Protein AF-A0A6M2A1S7-F1 (afdb_monomer_lite)

Foldseek 3Di:
DDDDDDDVVNVVVLPPPQQDPVLLVVLLLVQLADPQHALVSLQVSLCVSCVSPPDPDPLVSLVSSLVSLVVSLVVLVVDDCVPRHPDPVSSVSSNVRSVVNNVVSVVVNVVSVVVVVVVVVVVVVVVVVVVPPPPDPDD

Sequence (139 aa):
MARKKVSFAEMKRSFPQDITFEVLAKQFLQFSRDRYPSAEKALQNTNTILSHVNIQDPIKLVHAKIIILNVMRDAVRQVNPDYVYNSPQHRDEVFAAIIEALEGLEEELEELEEEAFFEEEEEEEEEIDLGDFSLDLDL

Secondary structure (DSSP, 8-state):
-------HHHHHHHS-TT--HHHHHHHHHHHHT-SS--HHHHHHHHHHHHTTS----HHHHHHHHHHHHHHHHHHHHHS-HHHH-SSHHHHHHHHHHHHHHHHHHHHHHHHHHHHHHHHHHHHHHHHHHHHGGGS----

Structure (mmCIF, N/CA/C/O backbone):
data_AF-A0A6M2A1S7-F1
#
_entry.id   AF-A0A6M2A1S7-F1
#
loop_
_atom_site.group_PDB
_atom_site.id
_atom_site.type_symbol
_atom_site.label_atom_id
_atom_site.label_alt_id
_atom_site.label_comp_id
_atom_site.label_asym_id
_atom_site.label_entity_id
_atom_site.label_seq_id
_atom_site.pdbx_PDB_ins_code
_atom_site.Cartn_x
_atom_site.Cartn_y
_atom_site.Cartn_z
_atom_site.occupancy
_atom_site.B_iso_or_equiv
_atom_site.auth_seq_id
_atom_site.auth_comp_id
_atom_site.auth_asym_id
_atom_site.auth_atom_id
_atom_site.pdbx_PDB_model_num
ATOM 1 N N . MET A 1 1 ? 4.363 -0.832 -39.997 1.00 44.28 1 MET A N 1
ATOM 2 C CA . MET A 1 1 ? 4.094 -1.787 -38.898 1.00 44.28 1 MET A CA 1
ATOM 3 C C . MET A 1 1 ? 2.610 -1.765 -38.545 1.00 44.28 1 MET A C 1
ATOM 5 O O . MET A 1 1 ? 2.067 -0.691 -38.323 1.00 44.28 1 MET A O 1
ATOM 9 N N . ALA A 1 2 ? 1.930 -2.913 -38.552 1.00 46.12 2 ALA A N 1
ATOM 10 C CA . ALA A 1 2 ? 0.508 -3.004 -38.213 1.00 46.12 2 ALA A CA 1
ATOM 11 C C . ALA A 1 2 ? 0.335 -3.221 -36.698 1.00 46.12 2 ALA A C 1
ATOM 13 O O . ALA A 1 2 ? 0.815 -4.219 -36.166 1.00 46.12 2 ALA A O 1
ATOM 14 N N . ARG A 1 3 ? -0.361 -2.308 -36.002 1.00 51.53 3 ARG A N 1
ATOM 15 C CA . ARG A 1 3 ? -0.734 -2.483 -34.586 1.00 51.53 3 ARG A CA 1
ATOM 16 C C . ARG A 1 3 ? -1.674 -3.688 -34.459 1.00 51.53 3 ARG A C 1
ATOM 18 O O . ARG A 1 3 ? -2.814 -3.640 -34.925 1.00 51.53 3 ARG A O 1
ATOM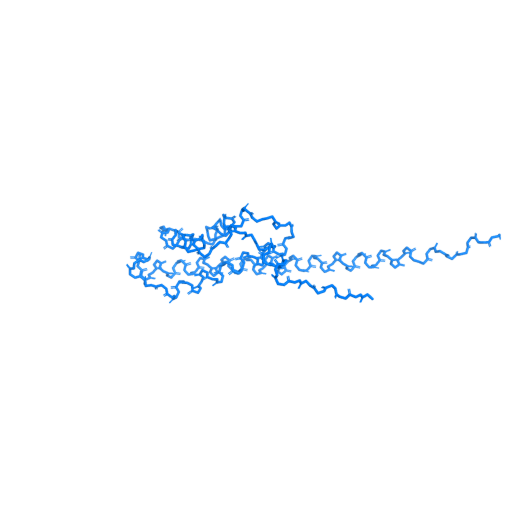 25 N N . LYS A 1 4 ? -1.190 -4.773 -33.850 1.00 56.53 4 LYS A N 1
ATOM 26 C CA . LYS A 1 4 ? -1.975 -5.980 -33.563 1.00 56.53 4 LYS A CA 1
ATOM 27 C C . LYS A 1 4 ? -3.109 -5.607 -32.604 1.00 56.53 4 LYS A C 1
ATOM 29 O O . LYS A 1 4 ? -2.863 -5.236 -31.462 1.00 56.53 4 LYS A O 1
ATOM 34 N N . LYS A 1 5 ? -4.357 -5.668 -33.076 1.00 56.75 5 LYS A N 1
ATOM 35 C CA . LYS A 1 5 ? -5.540 -5.481 -32.226 1.00 56.75 5 LYS A CA 1
ATOM 36 C C . LYS A 1 5 ? -5.685 -6.716 -31.341 1.00 56.75 5 LYS A C 1
ATOM 38 O O . LYS A 1 5 ? -6.077 -7.769 -31.833 1.00 56.75 5 LYS A O 1
ATOM 43 N N . VAL A 1 6 ? -5.334 -6.586 -30.066 1.00 57.97 6 VAL A N 1
ATOM 44 C CA . VAL A 1 6 ? -5.542 -7.637 -29.064 1.00 57.97 6 VAL A CA 1
ATOM 45 C C . VAL A 1 6 ? -7.040 -7.748 -28.793 1.00 57.97 6 VAL A C 1
ATOM 47 O O . VAL A 1 6 ? -7.703 -6.742 -28.530 1.00 57.97 6 VAL A O 1
ATOM 50 N N . SER A 1 7 ? -7.597 -8.952 -28.903 1.00 61.38 7 SER A N 1
ATOM 51 C CA . SER A 1 7 ? -9.013 -9.174 -28.615 1.00 61.38 7 SER A CA 1
ATOM 52 C C . SER A 1 7 ? -9.266 -9.140 -27.103 1.00 61.38 7 SER A C 1
ATOM 54 O O . SER A 1 7 ? -8.439 -9.576 -26.303 1.00 61.38 7 SER A O 1
ATOM 56 N N . PHE A 1 8 ? -10.442 -8.667 -26.685 1.00 55.50 8 PHE A N 1
ATOM 57 C CA . PHE A 1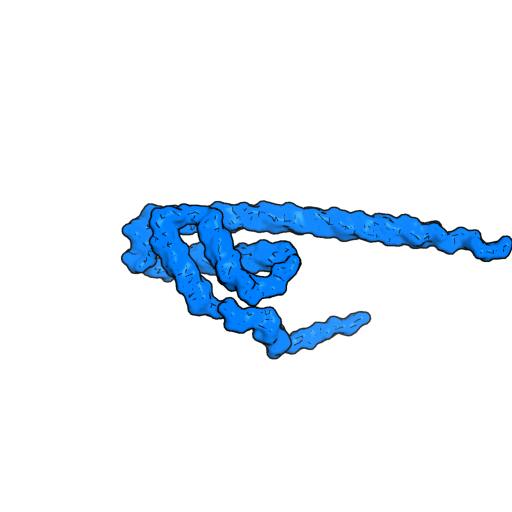 8 ? -10.827 -8.617 -25.266 1.00 55.50 8 PHE A CA 1
ATOM 58 C C . PHE A 1 8 ? -10.767 -9.999 -24.580 1.00 55.50 8 PHE A C 1
ATOM 60 O O . PHE A 1 8 ? -10.494 -10.104 -23.388 1.00 55.50 8 PHE A O 1
ATOM 67 N N . ALA A 1 9 ? -10.972 -11.079 -25.341 1.00 55.81 9 ALA A N 1
ATOM 68 C CA . ALA A 1 9 ? -10.874 -12.452 -24.849 1.00 55.81 9 ALA A CA 1
ATOM 69 C C . ALA A 1 9 ? -9.430 -12.874 -24.520 1.00 55.81 9 ALA A C 1
ATOM 71 O O . ALA A 1 9 ? -9.218 -13.603 -23.553 1.00 55.81 9 ALA A O 1
ATOM 72 N N . GLU A 1 10 ? -8.442 -12.400 -25.281 1.00 56.62 10 GLU A N 1
ATOM 73 C CA . GLU A 1 10 ? -7.020 -12.623 -24.987 1.00 56.62 10 GLU A CA 1
ATOM 74 C C . GLU A 1 10 ? -6.587 -11.816 -23.757 1.00 56.62 10 GLU A C 1
ATOM 76 O O . GLU A 1 10 ? -5.896 -12.343 -22.891 1.00 56.62 10 GLU A O 1
ATOM 81 N N . MET A 1 11 ? -7.104 -10.592 -23.619 1.00 51.25 11 MET A N 1
ATOM 82 C CA . MET A 1 11 ? -6.873 -9.712 -22.466 1.00 51.25 11 MET A CA 1
ATOM 83 C C . MET A 1 11 ? -7.460 -10.279 -21.156 1.00 51.25 11 MET A C 1
ATOM 85 O O . MET A 1 11 ? -6.897 -10.122 -20.077 1.00 51.25 11 MET A O 1
ATOM 89 N N . LYS A 1 12 ? -8.578 -11.012 -21.241 1.00 48.91 12 LYS A N 1
ATOM 90 C CA . LYS A 1 12 ? -9.176 -11.724 -20.097 1.00 48.91 12 LYS A CA 1
ATOM 91 C C . LYS A 1 12 ? -8.379 -12.969 -19.684 1.00 48.91 12 LYS A C 1
ATOM 93 O O . LYS A 1 12 ? -8.506 -13.428 -18.554 1.00 48.91 12 LYS A O 1
ATOM 98 N N . ARG A 1 13 ? -7.582 -13.531 -20.599 1.00 52.00 13 ARG A N 1
ATOM 99 C CA . ARG A 1 13 ? -6.729 -14.706 -20.357 1.00 52.00 13 ARG A CA 1
ATOM 100 C C . ARG A 1 13 ? -5.382 -14.330 -19.738 1.00 52.00 13 ARG A C 1
ATOM 102 O O . ARG A 1 13 ? -4.764 -15.185 -19.117 1.00 52.00 13 ARG A O 1
ATOM 109 N N . SER A 1 14 ? -4.949 -13.079 -19.908 1.00 52.84 14 SER A N 1
ATOM 110 C CA . SER A 1 14 ? -3.742 -12.522 -19.287 1.00 52.84 14 SER A CA 1
ATOM 111 C C . SER A 1 14 ? -3.971 -11.984 -17.875 1.00 52.84 14 SER A C 1
ATOM 113 O O . SER A 1 14 ? -3.000 -11.744 -17.167 1.00 52.84 14 SER A O 1
ATOM 115 N N . PHE A 1 15 ? -5.227 -11.791 -17.452 1.00 53.12 15 PHE A N 1
ATOM 116 C CA . PHE A 1 15 ? -5.515 -11.507 -16.049 1.00 53.12 15 PHE A CA 1
ATOM 117 C C . PHE A 1 15 ? -5.391 -12.806 -15.245 1.00 53.12 15 PHE A C 1
ATOM 119 O O . PHE A 1 15 ? -6.019 -13.801 -15.627 1.00 53.12 15 PHE A O 1
ATOM 126 N N . PRO A 1 16 ? -4.615 -12.823 -14.149 1.00 61.19 16 PRO A N 1
ATOM 127 C CA . PRO A 1 16 ? -4.524 -13.989 -13.285 1.00 61.19 16 PRO A CA 1
ATOM 128 C C . PRO A 1 16 ? -5.934 -14.349 -12.825 1.00 61.19 16 PRO A C 1
ATOM 130 O O . PRO A 1 16 ? -6.601 -13.540 -12.183 1.00 61.19 16 PRO A O 1
ATOM 133 N N . GLN A 1 17 ? -6.403 -15.553 -13.159 1.00 63.62 17 GLN A N 1
ATOM 134 C CA . GLN A 1 17 ? -7.696 -16.070 -12.680 1.00 63.62 17 GLN A CA 1
ATOM 135 C C . GLN A 1 17 ? -7.746 -16.123 -11.140 1.00 63.62 17 GLN A C 1
ATOM 137 O O . GLN A 1 17 ? -8.823 -16.225 -10.558 1.00 63.62 17 GLN A O 1
ATOM 142 N N . ASP A 1 18 ? -6.578 -16.019 -10.505 1.00 69.81 18 ASP A N 1
ATOM 143 C CA . ASP A 1 18 ? -6.362 -16.191 -9.077 1.00 69.81 18 ASP A CA 1
ATOM 144 C C . ASP A 1 18 ? -6.565 -14.892 -8.278 1.00 69.81 18 ASP A C 1
ATOM 146 O O . ASP A 1 18 ? -6.895 -14.951 -7.092 1.00 69.81 18 ASP A O 1
ATOM 150 N N . ILE A 1 19 ? -6.461 -13.712 -8.911 1.00 78.56 19 ILE A N 1
ATOM 151 C CA . ILE A 1 19 ? -6.822 -12.444 -8.258 1.00 78.56 19 ILE A CA 1
ATOM 152 C C . ILE A 1 19 ? -8.308 -12.193 -8.471 1.00 78.56 19 ILE A C 1
ATOM 154 O O . ILE A 1 19 ? -8.754 -11.654 -9.484 1.00 78.56 19 ILE A O 1
ATOM 158 N N . THR A 1 20 ? -9.087 -12.573 -7.468 1.00 85.19 20 THR A N 1
ATOM 159 C CA . THR A 1 20 ? -10.525 -12.315 -7.419 1.00 85.19 20 THR A CA 1
ATOM 160 C C . THR A 1 20 ? -10.849 -11.255 -6.373 1.00 85.19 20 THR A C 1
ATOM 162 O O . THR A 1 20 ? -10.099 -11.040 -5.419 1.00 85.19 20 THR A O 1
ATOM 165 N N . PHE A 1 21 ? -12.018 -10.623 -6.507 1.00 86.81 21 PHE A N 1
ATOM 166 C CA . PHE A 1 21 ? -12.550 -9.720 -5.482 1.00 86.81 21 PHE A CA 1
ATOM 167 C C . PHE A 1 21 ? -12.591 -10.378 -4.095 1.00 86.81 21 PHE A C 1
ATOM 169 O O . PHE A 1 21 ? -12.310 -9.728 -3.095 1.00 86.81 21 PHE A O 1
ATOM 176 N N . GLU A 1 22 ? -12.903 -11.675 -4.031 1.00 89.75 22 GLU A N 1
ATOM 177 C CA . GLU A 1 22 ? -12.961 -12.410 -2.769 1.00 89.75 22 GLU A CA 1
ATOM 178 C C . GLU A 1 22 ? -11.591 -12.483 -2.083 1.00 89.75 22 GLU A C 1
ATOM 180 O O . GLU A 1 22 ? -11.509 -12.301 -0.868 1.00 89.75 22 GLU A O 1
ATOM 185 N N . VAL A 1 23 ? -10.516 -12.704 -2.847 1.00 89.44 23 VAL A N 1
ATOM 186 C CA . VAL A 1 23 ? -9.143 -12.701 -2.317 1.00 89.44 23 VAL A CA 1
ATOM 187 C C . VAL A 1 23 ? -8.795 -11.319 -1.774 1.00 89.44 23 VAL A C 1
ATOM 189 O O . VAL A 1 23 ? -8.372 -11.217 -0.624 1.00 89.44 23 VAL A O 1
ATOM 192 N N . LEU A 1 24 ? -9.055 -10.259 -2.546 1.00 90.81 24 LEU A N 1
ATOM 193 C CA . LEU A 1 24 ? -8.805 -8.878 -2.118 1.00 90.81 24 LEU A CA 1
ATOM 194 C C . LEU A 1 24 ? -9.585 -8.525 -0.843 1.00 90.81 24 LEU A C 1
ATOM 196 O O . LEU A 1 24 ? -9.016 -7.990 0.106 1.00 90.81 24 LEU A O 1
ATOM 200 N N . ALA A 1 25 ? -10.872 -8.872 -0.785 1.00 92.62 25 ALA A N 1
ATOM 201 C CA . ALA A 1 25 ? -11.729 -8.588 0.361 1.00 92.62 25 ALA A CA 1
ATOM 202 C C . ALA A 1 25 ? -11.293 -9.352 1.620 1.00 92.62 25 ALA A C 1
ATOM 204 O O . ALA A 1 25 ? -11.239 -8.769 2.704 1.00 92.62 25 ALA A O 1
ATOM 205 N N . LYS A 1 26 ? -10.953 -10.643 1.495 1.00 92.75 26 LYS A N 1
ATOM 206 C CA . LYS A 1 26 ? -10.440 -11.453 2.615 1.00 92.75 26 LYS A CA 1
ATOM 207 C C . LYS A 1 26 ? -9.161 -10.857 3.181 1.00 92.75 26 LYS A C 1
ATOM 209 O O . LYS A 1 26 ? -9.037 -10.705 4.393 1.00 92.75 26 LYS A O 1
ATOM 214 N N . GLN A 1 27 ? -8.247 -10.497 2.293 1.00 93.31 27 GLN A N 1
ATOM 215 C CA . GLN A 1 27 ? -6.960 -9.941 2.663 1.00 93.31 27 GLN A CA 1
ATOM 216 C C . GLN A 1 27 ? -7.091 -8.564 3.319 1.00 93.31 27 GLN A C 1
ATOM 218 O O . GLN A 1 27 ? -6.507 -8.335 4.378 1.00 93.31 27 GLN A O 1
ATOM 223 N N . PHE A 1 28 ? -7.948 -7.697 2.777 1.00 95.38 28 PHE A N 1
ATOM 224 C CA . PHE A 1 28 ? -8.287 -6.415 3.393 1.00 95.38 28 PHE A CA 1
ATOM 225 C C . PHE A 1 28 ? -8.882 -6.580 4.797 1.00 95.38 28 PHE A C 1
ATOM 227 O O . PHE A 1 28 ? -8.465 -5.889 5.726 1.00 95.38 28 PHE A O 1
ATOM 234 N N . LEU A 1 29 ? -9.843 -7.492 4.978 1.00 94.19 29 LEU A N 1
ATOM 235 C CA . LEU A 1 29 ? -10.459 -7.736 6.286 1.00 94.19 29 LEU A CA 1
ATOM 236 C C . LEU A 1 29 ? -9.458 -8.311 7.288 1.00 94.19 29 LEU A C 1
ATOM 238 O O . LEU A 1 29 ? -9.520 -7.978 8.469 1.00 94.19 29 LEU A O 1
ATOM 242 N N . GLN A 1 30 ? -8.541 -9.165 6.835 1.00 93.88 30 GLN A N 1
ATOM 243 C CA . GLN A 1 30 ? -7.490 -9.716 7.681 1.00 93.88 30 GLN A CA 1
ATOM 244 C C . GLN A 1 30 ? -6.524 -8.623 8.149 1.00 93.88 30 GLN A C 1
ATOM 246 O O . GLN A 1 30 ? -6.261 -8.529 9.346 1.00 93.88 30 GLN A O 1
ATOM 251 N N . PHE A 1 31 ? -6.066 -7.760 7.239 1.00 95.94 31 PHE A N 1
ATOM 252 C CA . PHE A 1 31 ? -5.217 -6.614 7.572 1.00 95.94 31 PHE A CA 1
ATOM 253 C C . PHE A 1 31 ? -5.928 -5.604 8.480 1.00 95.94 31 PHE A C 1
ATOM 255 O O . PHE A 1 31 ? -5.391 -5.201 9.506 1.00 95.94 31 PHE A O 1
ATOM 262 N N . SER A 1 32 ? -7.178 -5.261 8.164 1.00 94.94 32 SER A N 1
ATOM 263 C CA . SER A 1 32 ? -7.973 -4.292 8.930 1.00 94.94 32 SER A CA 1
ATOM 264 C C . SER A 1 32 ? -8.264 -4.734 10.362 1.00 94.94 32 SER A C 1
ATOM 266 O O . SER A 1 32 ? -8.622 -3.904 11.187 1.00 94.94 32 SER A O 1
ATOM 268 N N . ARG A 1 33 ? -8.129 -6.031 10.663 1.00 93.19 33 ARG A N 1
ATOM 269 C CA . ARG A 1 33 ? -8.291 -6.599 12.009 1.00 93.19 33 ARG A CA 1
ATOM 270 C C . ARG A 1 33 ? -6.963 -6.855 12.717 1.00 93.19 33 ARG A C 1
ATOM 272 O O . ARG A 1 33 ? -6.980 -7.333 13.853 1.00 93.19 33 ARG A O 1
ATOM 279 N N . ASP A 1 34 ? -5.834 -6.555 12.078 1.00 94.38 34 ASP A N 1
ATOM 280 C CA . ASP A 1 34 ? -4.527 -6.634 12.719 1.00 94.38 34 ASP A CA 1
ATOM 281 C C . ASP A 1 34 ? -4.491 -5.682 13.918 1.00 94.38 34 ASP A C 1
ATOM 283 O O . ASP A 1 34 ? -4.950 -4.545 13.849 1.00 94.38 34 ASP A O 1
ATOM 287 N N . ARG A 1 35 ? -3.959 -6.160 15.043 1.00 92.00 35 ARG A N 1
ATOM 288 C CA . ARG A 1 35 ? -3.854 -5.380 16.278 1.00 92.00 35 ARG A CA 1
ATOM 289 C C . ARG A 1 35 ? -2.855 -4.226 16.163 1.00 92.00 35 ARG A C 1
ATOM 291 O O . ARG A 1 35 ? -2.980 -3.263 16.909 1.00 92.00 35 ARG A O 1
ATOM 298 N N . TYR A 1 36 ? -1.872 -4.357 15.277 1.00 94.44 36 TYR A N 1
ATOM 299 C CA . TYR A 1 36 ? -0.793 -3.400 15.061 1.00 94.44 36 TYR A CA 1
ATOM 300 C C . TYR A 1 36 ? -0.566 -3.253 13.551 1.00 94.44 36 TYR A C 1
ATOM 302 O O . TYR A 1 36 ? 0.350 -3.895 13.020 1.00 94.44 36 TYR A O 1
ATOM 310 N N . PRO A 1 37 ? -1.427 -2.504 12.840 1.00 96.50 37 PRO A N 1
ATOM 311 C CA . PRO A 1 37 ? -1.227 -2.236 11.422 1.00 96.50 37 PRO A CA 1
ATOM 312 C C . PRO A 1 37 ? 0.049 -1.406 11.215 1.00 96.50 37 PRO A C 1
ATOM 314 O O . PRO A 1 37 ? 0.388 -0.554 12.033 1.00 96.50 37 PRO A O 1
ATOM 317 N N . SER A 1 38 ? 0.767 -1.679 10.129 1.00 97.88 38 SER A N 1
ATOM 318 C CA . SER A 1 38 ? 1.970 -0.947 9.719 1.00 97.88 38 SER A CA 1
ATOM 319 C C . SER A 1 38 ? 2.116 -0.983 8.201 1.00 97.88 38 SER A C 1
ATOM 321 O O . SER A 1 38 ? 1.545 -1.872 7.554 1.00 97.88 38 SER A O 1
ATOM 323 N N . ALA A 1 39 ? 2.890 -0.052 7.639 1.00 97.88 39 ALA A N 1
ATOM 324 C CA . ALA A 1 39 ? 3.183 -0.022 6.208 1.00 97.88 39 ALA A CA 1
ATOM 325 C C . ALA A 1 39 ? 3.794 -1.341 5.715 1.00 97.88 39 ALA A C 1
ATOM 327 O O . ALA A 1 39 ? 3.314 -1.939 4.755 1.00 97.88 39 ALA A O 1
ATOM 328 N N . GLU A 1 40 ? 4.769 -1.878 6.454 1.00 97.44 40 GLU A N 1
ATOM 329 C CA . GLU A 1 40 ? 5.393 -3.169 6.146 1.00 97.44 40 GLU A CA 1
ATOM 330 C C . GLU A 1 40 ? 4.358 -4.301 6.037 1.00 97.44 40 GLU A C 1
ATOM 332 O O . GLU A 1 40 ? 4.390 -5.100 5.103 1.00 97.44 40 GLU A O 1
ATOM 337 N N . LYS A 1 41 ? 3.388 -4.360 6.957 1.00 97.00 41 LYS A N 1
ATOM 338 C CA . LYS A 1 41 ? 2.330 -5.377 6.917 1.00 97.00 41 LYS A CA 1
ATOM 339 C C . LYS A 1 41 ? 1.347 -5.159 5.771 1.00 97.00 41 LYS A C 1
ATOM 341 O O . LYS A 1 41 ? 0.852 -6.140 5.214 1.00 97.00 41 LYS A O 1
ATOM 346 N N . ALA A 1 42 ? 1.064 -3.908 5.411 1.00 96.25 42 ALA A N 1
ATOM 347 C CA . ALA A 1 42 ? 0.255 -3.592 4.239 1.00 96.25 42 ALA A CA 1
ATOM 348 C C . ALA A 1 42 ? 0.946 -4.095 2.957 1.00 96.25 42 ALA A C 1
ATOM 350 O O . ALA A 1 42 ? 0.310 -4.746 2.127 1.00 96.25 42 ALA A O 1
ATOM 351 N N . LEU A 1 43 ? 2.265 -3.907 2.850 1.00 96.31 43 LEU A N 1
ATOM 352 C CA . LEU A 1 43 ? 3.083 -4.421 1.746 1.00 96.31 43 LEU A CA 1
ATOM 353 C C . LEU A 1 43 ? 3.187 -5.953 1.745 1.00 96.31 43 LEU A C 1
ATOM 355 O O . LEU A 1 43 ? 3.062 -6.592 0.703 1.00 96.31 43 LEU A O 1
ATOM 359 N N . GLN A 1 44 ? 3.356 -6.593 2.903 1.00 94.69 44 GLN A N 1
ATOM 360 C CA . GLN A 1 44 ? 3.325 -8.060 2.995 1.00 94.69 44 GLN A CA 1
ATOM 361 C C . GLN A 1 44 ? 1.984 -8.629 2.514 1.00 94.69 44 GLN A C 1
ATOM 363 O O . GLN A 1 44 ? 1.935 -9.683 1.870 1.00 94.69 44 GLN A O 1
ATOM 368 N N . ASN A 1 45 ? 0.890 -7.923 2.795 1.00 92.44 45 ASN A N 1
ATOM 369 C CA . ASN A 1 45 ? -0.435 -8.305 2.341 1.00 92.44 45 ASN A CA 1
ATOM 370 C C . ASN A 1 45 ? -0.554 -8.224 0.806 1.00 92.44 45 ASN A C 1
ATOM 372 O O . ASN A 1 45 ? -0.983 -9.194 0.173 1.00 92.44 45 ASN A O 1
ATOM 376 N N . THR A 1 46 ? -0.086 -7.135 0.186 1.00 92.44 46 THR A N 1
ATOM 377 C CA . THR A 1 46 ? -0.067 -7.025 -1.284 1.00 92.44 46 THR A CA 1
ATOM 378 C C . THR A 1 46 ? 0.841 -8.066 -1.931 1.00 92.44 46 THR A C 1
ATOM 380 O O . THR A 1 46 ? 0.425 -8.712 -2.893 1.00 92.44 46 THR A O 1
ATOM 383 N N . ASN A 1 47 ? 2.014 -8.335 -1.356 1.00 92.31 47 ASN A N 1
ATOM 384 C CA . ASN A 1 47 ? 2.910 -9.403 -1.809 1.00 92.31 47 ASN A CA 1
ATOM 385 C C . ASN A 1 47 ? 2.242 -10.781 -1.740 1.00 92.31 47 ASN A C 1
ATOM 387 O O . ASN A 1 47 ? 2.410 -11.603 -2.638 1.00 92.31 47 ASN A O 1
ATOM 391 N N . THR A 1 48 ? 1.431 -11.030 -0.710 1.00 90.38 48 THR A N 1
ATOM 392 C CA . THR A 1 48 ? 0.664 -12.277 -0.590 1.00 90.38 48 THR A CA 1
ATOM 393 C C . THR A 1 48 ? -0.357 -12.407 -1.721 1.00 90.38 48 THR A C 1
ATOM 395 O O . THR A 1 48 ? -0.448 -13.468 -2.339 1.00 90.38 48 THR A O 1
ATOM 398 N N . ILE A 1 49 ? -1.088 -11.332 -2.040 1.00 89.31 49 ILE A N 1
ATOM 399 C CA . ILE A 1 49 ? -2.056 -11.302 -3.152 1.00 89.31 49 ILE A CA 1
ATOM 400 C C . ILE A 1 49 ? -1.357 -11.544 -4.496 1.00 89.31 49 ILE A C 1
ATOM 402 O O . ILE A 1 49 ? -1.869 -12.281 -5.339 1.00 89.31 49 ILE A O 1
ATOM 406 N N . LEU A 1 50 ? -0.187 -10.936 -4.689 1.00 90.12 50 LEU A N 1
ATOM 407 C CA . LEU A 1 50 ? 0.570 -10.991 -5.937 1.00 90.12 50 LEU A CA 1
ATOM 408 C C . LEU A 1 50 ? 1.453 -12.239 -6.069 1.00 90.12 50 LEU A C 1
ATOM 410 O O . LEU A 1 50 ? 1.950 -12.495 -7.158 1.00 90.12 50 LEU A O 1
ATOM 414 N N . SER A 1 51 ? 1.611 -13.051 -5.019 1.00 86.00 51 SER A N 1
ATOM 415 C CA . SER A 1 51 ? 2.497 -14.231 -5.013 1.00 86.00 51 SER A CA 1
ATOM 416 C C . SER A 1 51 ? 2.190 -15.272 -6.098 1.00 86.00 51 SER A C 1
ATOM 418 O O . SER A 1 51 ? 3.064 -16.042 -6.492 1.00 86.00 51 SER A O 1
ATOM 420 N N . HIS A 1 52 ? 0.955 -15.293 -6.601 1.00 80.50 52 HIS A N 1
ATOM 421 C CA . HIS A 1 52 ? 0.518 -16.177 -7.685 1.00 80.50 52 HIS A CA 1
ATOM 422 C C . HIS A 1 52 ? 0.584 -15.521 -9.070 1.00 80.50 52 HIS A C 1
ATOM 424 O O . HIS A 1 52 ? 0.273 -16.157 -10.076 1.00 80.50 52 HIS A O 1
ATOM 430 N N . VAL A 1 53 ? 0.994 -14.255 -9.142 1.00 82.50 53 VAL A N 1
ATOM 431 C CA . VAL A 1 53 ? 1.124 -13.509 -10.388 1.00 82.50 53 VAL A CA 1
ATOM 432 C C . VAL A 1 53 ? 2.584 -13.432 -10.784 1.00 82.50 53 VAL A C 1
ATOM 434 O O . VAL A 1 53 ? 3.423 -12.903 -10.066 1.00 82.50 53 VAL A O 1
ATOM 437 N N . ASN A 1 54 ? 2.881 -13.927 -11.980 1.00 82.25 54 ASN A N 1
ATOM 438 C CA . ASN A 1 54 ? 4.222 -13.870 -12.533 1.00 82.25 54 ASN A CA 1
ATOM 439 C C . ASN A 1 54 ? 4.506 -12.493 -13.162 1.00 82.25 54 ASN A C 1
ATOM 441 O O . ASN A 1 54 ? 4.516 -12.365 -14.388 1.00 82.25 54 ASN A O 1
ATOM 445 N N . ILE A 1 55 ? 4.687 -11.462 -12.332 1.00 85.62 55 ILE A N 1
ATOM 446 C CA . ILE A 1 55 ? 5.137 -10.134 -12.775 1.00 85.62 55 ILE A CA 1
ATOM 447 C C . ILE A 1 55 ? 6.656 -10.078 -12.621 1.00 85.62 55 ILE A C 1
ATOM 449 O O . ILE A 1 55 ? 7.162 -10.080 -11.507 1.00 85.62 55 ILE A O 1
ATOM 453 N N . GLN A 1 56 ? 7.365 -10.091 -13.748 1.00 89.12 56 GLN A N 1
ATOM 454 C CA . GLN A 1 56 ? 8.835 -10.045 -13.784 1.00 89.12 56 GLN A CA 1
ATOM 455 C C . GLN A 1 56 ? 9.376 -8.617 -13.883 1.00 89.12 56 GLN A C 1
ATOM 457 O O . GLN A 1 56 ? 10.492 -8.349 -13.469 1.00 89.12 56 GLN A O 1
ATOM 462 N N . ASP A 1 57 ? 8.573 -7.721 -14.447 1.00 91.81 57 ASP A N 1
ATOM 463 C CA . ASP A 1 57 ? 8.895 -6.313 -14.632 1.00 91.81 57 ASP A CA 1
ATOM 464 C C . ASP A 1 57 ? 8.701 -5.563 -13.294 1.00 91.81 57 ASP A C 1
ATOM 466 O O . ASP A 1 57 ? 7.574 -5.568 -12.775 1.00 91.81 57 ASP A O 1
ATOM 470 N N . PRO A 1 58 ? 9.765 -4.966 -12.720 1.00 93.06 58 PRO A N 1
ATOM 471 C CA . PRO A 1 58 ? 9.709 -4.285 -11.426 1.00 93.06 58 PRO A CA 1
ATOM 472 C C . PRO A 1 58 ? 8.707 -3.126 -11.393 1.00 93.06 58 PRO A C 1
ATOM 474 O O . PRO A 1 58 ? 7.882 -3.066 -10.482 1.00 93.06 58 PRO A O 1
ATOM 477 N N . ILE A 1 59 ? 8.682 -2.283 -12.428 1.00 93.12 59 ILE A N 1
ATOM 478 C CA . ILE A 1 59 ? 7.766 -1.136 -12.543 1.00 93.12 59 ILE A CA 1
ATOM 479 C C . ILE A 1 59 ? 6.314 -1.629 -12.532 1.00 93.12 59 ILE A C 1
ATOM 481 O O . ILE A 1 59 ? 5.466 -1.163 -11.763 1.00 93.12 59 ILE A O 1
ATOM 485 N N . LYS A 1 60 ? 6.009 -2.662 -13.329 1.00 91.62 60 LYS A N 1
ATOM 486 C CA . LYS A 1 60 ? 4.662 -3.263 -13.344 1.00 91.62 60 LYS A CA 1
ATOM 487 C C . LYS A 1 60 ? 4.288 -3.889 -12.003 1.00 91.62 60 LYS A C 1
ATOM 489 O O . LYS A 1 60 ? 3.106 -3.888 -11.643 1.00 91.62 60 LYS A O 1
ATOM 494 N N . LEU A 1 61 ? 5.256 -4.452 -11.282 1.00 93.06 61 LEU A N 1
ATOM 495 C CA . LEU A 1 61 ? 5.028 -5.041 -9.966 1.00 93.06 61 LEU A CA 1
ATOM 496 C C . LEU A 1 61 ? 4.682 -3.958 -8.938 1.00 93.06 61 LEU A C 1
ATOM 498 O O . LEU A 1 61 ? 3.704 -4.121 -8.201 1.00 93.06 61 LEU A O 1
ATOM 502 N N . VAL A 1 62 ? 5.424 -2.851 -8.920 1.00 95.75 62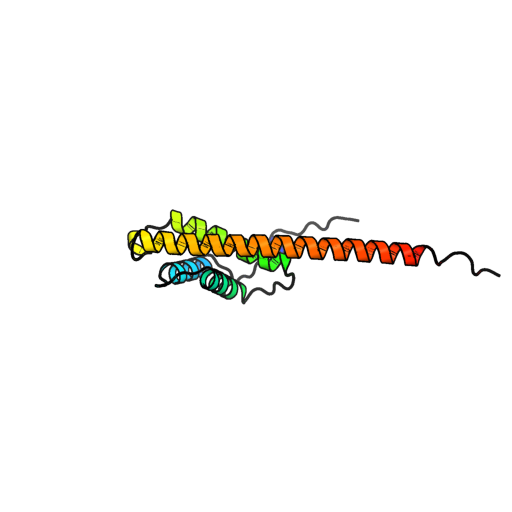 VAL A N 1
ATOM 503 C CA . VAL A 1 62 ? 5.164 -1.703 -8.040 1.00 95.75 62 VAL A CA 1
ATOM 504 C C . VAL A 1 62 ? 3.793 -1.097 -8.333 1.00 95.75 62 VAL A C 1
ATOM 506 O O . VAL A 1 62 ? 2.962 -0.992 -7.427 1.00 95.75 62 VAL A O 1
ATOM 509 N N . HIS A 1 63 ? 3.461 -0.857 -9.603 1.00 95.06 63 HIS A N 1
ATOM 510 C CA . HIS A 1 63 ? 2.118 -0.420 -9.991 1.00 95.06 63 HIS A CA 1
ATOM 511 C C . HIS A 1 63 ? 1.010 -1.361 -9.503 1.00 95.06 63 HIS A C 1
ATOM 513 O O . HIS A 1 63 ? -0.029 -0.905 -9.017 1.00 95.06 63 HIS A O 1
ATOM 519 N N . ALA A 1 64 ? 1.200 -2.679 -9.610 1.00 93.31 64 ALA A N 1
ATOM 520 C CA . ALA A 1 64 ? 0.205 -3.641 -9.143 1.00 93.31 64 ALA A CA 1
ATOM 521 C C . ALA A 1 64 ? -0.027 -3.531 -7.625 1.00 93.31 64 ALA A C 1
ATOM 523 O O . ALA A 1 64 ? -1.180 -3.565 -7.178 1.00 93.31 64 ALA A O 1
ATOM 524 N N . LYS A 1 65 ? 1.039 -3.344 -6.834 1.00 95.69 65 LYS A N 1
ATOM 525 C CA . LYS A 1 65 ? 0.939 -3.101 -5.385 1.00 95.69 65 LYS A CA 1
ATOM 526 C C . LYS A 1 65 ? 0.188 -1.796 -5.090 1.00 95.69 65 LYS A C 1
ATOM 528 O O . LYS A 1 65 ? -0.742 -1.818 -4.280 1.00 95.69 65 LYS A O 1
ATOM 533 N N . ILE A 1 66 ? 0.520 -0.705 -5.787 1.00 97.50 66 ILE A N 1
ATOM 534 C CA . ILE A 1 66 ? -0.140 0.607 -5.655 1.00 97.50 66 ILE A CA 1
ATOM 535 C C . ILE A 1 66 ? -1.642 0.494 -5.936 1.00 97.50 66 ILE A C 1
ATOM 537 O O . ILE A 1 66 ? -2.466 1.021 -5.183 1.00 97.50 66 ILE A O 1
ATOM 541 N N . ILE A 1 67 ? -2.035 -0.222 -6.992 1.00 95.06 67 ILE A N 1
ATOM 542 C CA . ILE A 1 67 ? -3.449 -0.427 -7.338 1.00 95.06 67 ILE A CA 1
ATOM 543 C C . ILE A 1 67 ? -4.185 -1.148 -6.203 1.00 95.06 67 ILE A C 1
ATOM 545 O O . ILE A 1 67 ? -5.267 -0.718 -5.798 1.00 95.06 67 ILE A O 1
ATOM 549 N N . ILE A 1 68 ? -3.604 -2.222 -5.661 1.00 95.12 68 ILE A N 1
ATOM 550 C CA . ILE A 1 68 ? -4.209 -2.981 -4.559 1.00 95.12 68 ILE A CA 1
ATOM 551 C C . ILE A 1 68 ? -4.361 -2.102 -3.311 1.00 95.12 68 ILE A C 1
ATOM 553 O O . ILE A 1 68 ? -5.442 -2.078 -2.716 1.00 95.12 68 ILE A O 1
ATOM 557 N N . LEU A 1 69 ? -3.323 -1.354 -2.927 1.00 97.06 69 LEU A N 1
ATOM 558 C CA . LEU A 1 69 ? -3.380 -0.475 -1.756 1.00 97.06 69 LEU A CA 1
ATOM 559 C C . LEU A 1 69 ? -4.374 0.675 -1.932 1.00 97.06 69 LEU A C 1
ATOM 561 O O . LEU A 1 69 ? -5.091 0.992 -0.986 1.00 97.06 69 LEU A O 1
ATOM 565 N N . ASN A 1 70 ? -4.504 1.249 -3.130 1.00 97.12 70 ASN A N 1
ATOM 566 C CA . ASN A 1 70 ? -5.539 2.248 -3.415 1.00 97.12 70 ASN A CA 1
ATOM 567 C C . ASN A 1 70 ? -6.951 1.678 -3.206 1.00 97.12 70 ASN A C 1
ATOM 569 O O . ASN A 1 70 ? -7.789 2.315 -2.565 1.00 97.12 70 ASN A O 1
ATOM 573 N N . VAL A 1 71 ? -7.201 0.449 -3.671 1.00 94.75 71 VAL A N 1
ATOM 574 C CA . VAL A 1 71 ? -8.478 -0.243 -3.430 1.00 94.75 71 VAL A CA 1
ATOM 575 C C . VAL A 1 71 ? -8.708 -0.466 -1.932 1.00 94.75 71 VAL A C 1
ATOM 577 O O . VAL A 1 71 ? -9.816 -0.238 -1.441 1.00 94.75 71 VAL A O 1
ATOM 580 N N . MET A 1 72 ? -7.679 -0.863 -1.179 1.00 95.44 72 MET A N 1
ATOM 581 C CA . MET A 1 72 ? -7.778 -1.038 0.275 1.00 95.44 72 MET A CA 1
ATOM 582 C C . MET A 1 72 ? -8.029 0.286 1.006 1.00 95.44 72 MET A C 1
ATOM 584 O O . MET A 1 72 ? -8.900 0.343 1.874 1.00 95.44 72 MET A O 1
ATOM 588 N N . ARG A 1 73 ? -7.327 1.362 0.637 1.00 96.50 73 ARG A N 1
ATOM 589 C CA . ARG A 1 73 ? -7.517 2.716 1.182 1.00 96.50 73 ARG A CA 1
ATOM 590 C C . ARG A 1 73 ? -8.964 3.167 1.028 1.00 96.50 73 ARG A C 1
ATOM 592 O O . ARG A 1 73 ? -9.569 3.687 1.970 1.00 96.50 73 ARG A O 1
ATOM 599 N N . ASP A 1 74 ? -9.525 2.960 -0.156 1.00 95.88 74 ASP A N 1
ATOM 600 C CA . ASP A 1 74 ? -10.905 3.327 -0.443 1.00 95.88 74 ASP A CA 1
ATOM 601 C C . ASP A 1 74 ? -11.878 2.442 0.352 1.00 95.88 74 ASP A C 1
ATOM 603 O O . ASP A 1 74 ? -12.849 2.951 0.920 1.00 95.88 74 ASP A O 1
ATOM 607 N N . ALA A 1 75 ? -11.574 1.148 0.502 1.00 95.38 75 ALA A N 1
ATOM 608 C CA . ALA A 1 75 ? -12.356 0.228 1.325 1.00 95.38 75 ALA A CA 1
ATOM 609 C C . ALA A 1 75 ? -12.426 0.664 2.801 1.00 95.38 75 ALA A C 1
ATOM 611 O O . ALA A 1 75 ? -13.505 0.580 3.391 1.00 95.38 75 ALA A O 1
ATOM 612 N N . VAL A 1 76 ? -11.357 1.236 3.380 1.00 95.56 76 VAL A N 1
ATOM 613 C CA . VAL A 1 76 ? -11.372 1.770 4.765 1.00 95.56 76 VAL A CA 1
ATOM 614 C C . VAL A 1 76 ? -12.461 2.826 4.990 1.00 95.56 76 VAL A C 1
ATOM 616 O O .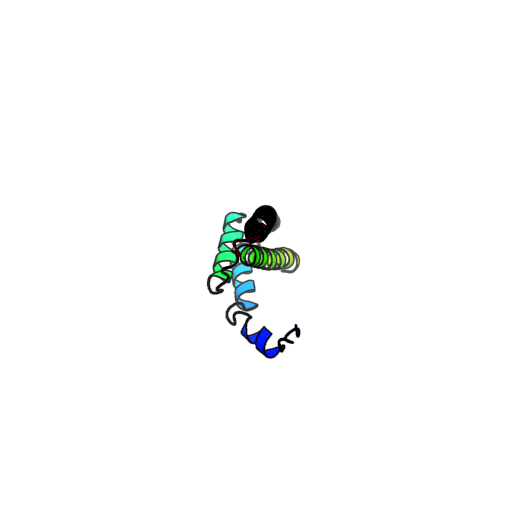 VAL A 1 76 ? -12.981 2.999 6.100 1.00 95.56 76 VAL A O 1
ATOM 619 N N . ARG A 1 77 ? -12.831 3.562 3.939 1.00 92.00 77 ARG A N 1
ATOM 620 C CA . ARG A 1 77 ? -13.874 4.596 3.994 1.00 92.00 77 ARG A CA 1
ATOM 621 C C . ARG A 1 77 ? -15.274 4.060 3.703 1.00 92.00 77 ARG A C 1
ATOM 623 O O . ARG A 1 77 ? -16.241 4.730 4.048 1.00 92.00 77 ARG A O 1
ATOM 630 N N . GLN A 1 78 ? -15.384 2.895 3.071 1.00 92.88 78 GLN A N 1
ATOM 631 C CA . GLN A 1 78 ? -16.649 2.356 2.564 1.00 92.88 78 GLN A CA 1
ATOM 632 C C . GLN A 1 78 ? -17.254 1.259 3.448 1.00 92.88 78 GLN A C 1
ATOM 634 O O . GLN A 1 78 ? -18.452 0.993 3.352 1.00 92.88 78 GLN A O 1
ATOM 639 N N . VAL A 1 79 ? -16.460 0.618 4.309 1.00 92.06 79 VAL A N 1
ATOM 640 C CA . VAL A 1 79 ? -16.958 -0.423 5.218 1.00 92.06 79 VAL A CA 1
ATOM 641 C C . VAL A 1 79 ? -17.550 0.154 6.501 1.00 92.06 79 VAL A C 1
ATOM 643 O O . VAL A 1 79 ? -17.181 1.239 6.949 1.00 92.06 79 VAL A O 1
ATOM 646 N N . ASN A 1 80 ? -18.469 -0.594 7.119 1.00 91.88 80 ASN A N 1
ATOM 647 C CA . ASN A 1 80 ? -19.016 -0.217 8.418 1.00 91.88 80 ASN A CA 1
ATOM 648 C C . ASN A 1 80 ? -17.922 -0.345 9.501 1.00 91.88 80 ASN A C 1
ATOM 650 O O . ASN A 1 80 ? -17.435 -1.460 9.726 1.00 91.88 80 ASN A O 1
ATOM 654 N N . PRO A 1 81 ? -17.547 0.754 10.180 1.00 90.06 81 PRO A N 1
ATOM 655 C CA . PRO A 1 81 ? -16.408 0.754 11.084 1.00 90.06 81 PRO A CA 1
ATOM 656 C C . PRO A 1 81 ? -16.612 -0.119 12.326 1.00 90.06 81 PRO A C 1
ATOM 658 O O . PRO A 1 81 ? -15.654 -0.750 12.765 1.00 90.06 81 PRO A O 1
ATOM 661 N N . ASP A 1 82 ? -17.845 -0.236 12.827 1.00 90.31 82 ASP A N 1
ATOM 662 C CA . ASP A 1 82 ? -18.162 -0.955 14.071 1.00 90.31 82 ASP A CA 1
ATOM 663 C C . ASP A 1 82 ? -17.959 -2.477 13.961 1.00 90.31 82 ASP A C 1
ATOM 665 O O . ASP A 1 82 ? -17.859 -3.175 14.969 1.00 90.31 82 ASP A O 1
ATOM 669 N N . TYR A 1 83 ? -17.917 -3.008 12.735 1.00 89.81 83 TYR A N 1
ATOM 670 C CA . TYR A 1 83 ? -17.758 -4.443 12.472 1.00 89.81 83 TYR A CA 1
ATOM 671 C C 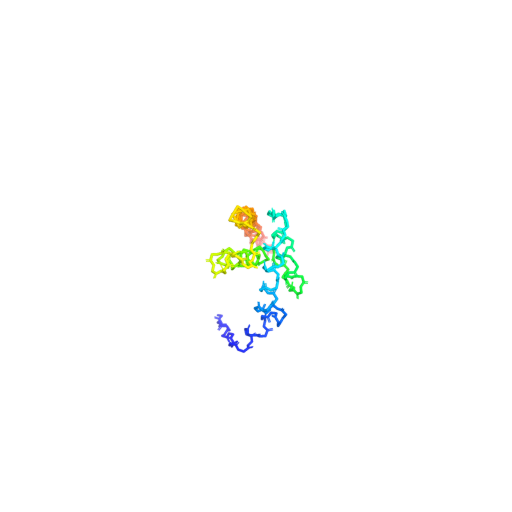. TYR A 1 83 ? -16.348 -4.831 12.029 1.00 89.81 83 TYR A C 1
ATOM 673 O O . TYR A 1 83 ? -16.000 -6.014 12.069 1.00 89.81 83 TYR A O 1
ATOM 681 N N . VAL A 1 84 ? -15.560 -3.864 11.559 1.00 93.62 84 VAL A N 1
ATOM 682 C CA . VAL A 1 84 ? -14.250 -4.117 10.947 1.00 93.62 84 VAL A CA 1
ATOM 683 C C . VAL A 1 84 ? -13.117 -3.698 11.875 1.00 93.62 84 VAL A C 1
ATOM 685 O O . VAL A 1 84 ? -12.137 -4.433 11.985 1.00 93.62 84 VAL A O 1
ATOM 688 N N . TYR A 1 85 ? -13.266 -2.571 12.569 1.00 95.62 85 TYR A N 1
ATOM 689 C CA . TYR A 1 85 ? -12.212 -1.980 13.388 1.00 95.62 85 TYR A CA 1
ATOM 690 C C . TYR A 1 85 ? -12.520 -2.110 14.876 1.00 95.62 85 TYR A C 1
ATOM 692 O O . TYR A 1 85 ? -13.674 -2.169 15.295 1.00 95.62 85 TYR A O 1
ATOM 700 N N . ASN A 1 86 ? -11.469 -2.125 15.694 1.00 92.50 86 ASN A N 1
ATOM 701 C CA . ASN A 1 86 ? -11.607 -2.214 17.149 1.00 92.50 86 ASN A CA 1
ATOM 702 C C . ASN A 1 86 ? -12.066 -0.887 17.772 1.00 92.50 86 ASN A C 1
ATOM 704 O O . ASN A 1 86 ? -12.704 -0.870 18.824 1.00 92.50 86 ASN A O 1
ATOM 708 N N . SER A 1 87 ? -11.693 0.227 17.146 1.00 94.81 87 SER A N 1
ATOM 709 C CA . SER A 1 87 ? -12.024 1.586 17.560 1.00 94.81 87 SER A CA 1
ATOM 710 C C . SER A 1 87 ? -11.855 2.547 16.375 1.00 94.81 87 SER A C 1
ATOM 712 O O . SER A 1 87 ? -11.211 2.192 15.383 1.00 94.81 87 SER A O 1
ATOM 714 N N . PRO A 1 88 ? -12.374 3.784 16.466 1.00 94.44 88 PRO A N 1
ATOM 715 C CA . PRO A 1 88 ? -12.081 4.819 15.478 1.00 94.44 88 PRO A CA 1
ATOM 716 C C . PRO A 1 88 ? -10.576 5.078 15.321 1.00 94.44 88 PRO A C 1
ATOM 718 O O . PRO A 1 88 ? -10.096 5.191 14.202 1.00 94.44 88 PRO A O 1
ATOM 721 N N . GLN A 1 89 ? -9.818 5.078 16.423 1.00 95.75 89 GLN A N 1
ATOM 722 C CA . GLN A 1 89 ? -8.360 5.240 16.386 1.00 95.75 89 GLN A CA 1
ATOM 723 C C . GLN A 1 89 ? -7.682 4.095 15.633 1.00 95.75 89 GLN A C 1
ATOM 725 O O . GLN A 1 89 ? -6.807 4.336 14.814 1.00 95.75 89 GLN A O 1
ATOM 730 N N . HIS A 1 90 ? -8.125 2.854 15.848 1.00 96.50 90 HIS A N 1
ATOM 731 C CA . HIS A 1 90 ? -7.590 1.698 15.130 1.00 96.50 90 HIS A CA 1
ATOM 732 C C . HIS A 1 90 ? -7.861 1.779 13.621 1.00 96.50 90 HIS A C 1
ATOM 734 O O . HIS A 1 90 ? -6.996 1.443 12.820 1.00 96.50 90 HIS A O 1
ATOM 740 N N . ARG A 1 91 ? -9.029 2.290 13.211 1.00 96.44 91 ARG A N 1
ATOM 741 C CA . ARG A 1 91 ? -9.304 2.587 11.797 1.00 96.44 91 ARG A CA 1
ATOM 742 C C . ARG A 1 91 ? -8.316 3.607 11.233 1.00 96.44 91 ARG A C 1
ATOM 744 O O . ARG A 1 91 ? -7.853 3.433 10.108 1.00 96.44 91 ARG A O 1
ATOM 751 N N . ASP A 1 92 ? -8.029 4.663 11.987 1.00 96.62 92 ASP A N 1
ATOM 752 C CA . ASP A 1 92 ? -7.101 5.710 11.561 1.00 96.62 92 ASP A CA 1
ATOM 753 C C . ASP A 1 92 ? -5.662 5.173 11.469 1.00 96.62 92 ASP A C 1
ATOM 755 O O . ASP A 1 92 ? -4.958 5.504 10.521 1.00 96.62 92 ASP A O 1
ATOM 759 N N . GLU A 1 93 ? -5.256 4.271 12.368 1.00 97.62 93 GLU A N 1
ATOM 760 C CA . GLU A 1 93 ? -3.976 3.547 12.294 1.00 97.62 93 GLU A CA 1
ATOM 761 C C . GLU A 1 93 ? -3.892 2.651 11.047 1.00 97.62 93 GLU A C 1
ATOM 763 O O . GLU A 1 93 ? -2.893 2.684 10.331 1.00 97.62 93 GLU A O 1
ATOM 768 N N . VAL A 1 94 ? -4.949 1.884 10.739 1.00 97.62 94 VAL A N 1
ATOM 769 C CA . VAL A 1 94 ? -5.033 1.082 9.502 1.00 97.62 94 VAL A CA 1
ATOM 770 C C . VAL A 1 94 ? -4.928 1.983 8.272 1.00 97.62 94 VAL A C 1
ATOM 772 O O . VAL A 1 94 ? -4.225 1.651 7.319 1.00 97.62 94 VAL A O 1
ATOM 775 N N . PHE A 1 95 ? -5.624 3.120 8.282 1.00 97.69 95 PHE A N 1
ATOM 776 C CA . PHE A 1 95 ? -5.587 4.076 7.183 1.00 97.69 95 PHE A CA 1
ATOM 777 C C . PHE A 1 95 ? -4.186 4.666 7.004 1.00 97.69 95 PHE A C 1
ATOM 779 O O . PHE A 1 95 ? -3.668 4.651 5.892 1.00 97.69 95 PHE A O 1
ATOM 786 N N . ALA A 1 96 ? -3.563 5.133 8.088 1.00 98.06 96 ALA A N 1
ATOM 787 C CA . ALA A 1 96 ? -2.219 5.702 8.077 1.00 98.06 96 ALA A CA 1
ATOM 788 C C . ALA A 1 96 ? -1.178 4.700 7.563 1.00 98.06 96 ALA A C 1
ATOM 790 O O . ALA A 1 96 ? -0.395 5.047 6.689 1.00 98.06 96 ALA A O 1
ATOM 791 N N . ALA A 1 97 ? -1.244 3.443 8.010 1.00 98.44 97 ALA A N 1
ATOM 792 C CA . ALA A 1 97 ? -0.367 2.377 7.529 1.00 98.44 97 ALA A CA 1
ATOM 793 C C . ALA A 1 97 ? -0.476 2.145 6.010 1.00 98.44 97 ALA A C 1
ATOM 795 O O . ALA A 1 97 ? 0.521 1.856 5.357 1.00 98.44 97 ALA A O 1
ATOM 796 N N . ILE A 1 98 ? -1.679 2.262 5.434 1.00 98.25 98 ILE A N 1
ATOM 797 C CA . ILE A 1 98 ? -1.868 2.146 3.979 1.00 98.25 98 ILE A CA 1
ATOM 798 C C . ILE A 1 98 ? -1.283 3.358 3.250 1.00 98.25 98 ILE A C 1
ATOM 800 O O . ILE A 1 98 ? -0.710 3.181 2.181 1.00 98.25 98 ILE A O 1
ATOM 804 N N . ILE A 1 99 ? -1.440 4.568 3.796 1.00 98.44 99 ILE A N 1
ATOM 805 C CA . ILE A 1 99 ? -0.878 5.787 3.196 1.00 98.44 99 ILE A CA 1
ATOM 806 C C . ILE A 1 99 ? 0.649 5.737 3.204 1.00 98.44 99 ILE A C 1
ATOM 808 O O . ILE A 1 99 ? 1.246 5.896 2.152 1.00 98.44 99 ILE A O 1
ATOM 812 N N . GLU A 1 100 ? 1.262 5.412 4.339 1.00 98.56 100 GLU A N 1
ATOM 813 C CA . GLU A 1 100 ? 2.720 5.280 4.458 1.00 98.56 100 GLU A CA 1
ATOM 814 C C . GLU A 1 100 ? 3.275 4.215 3.491 1.00 98.56 100 GLU A C 1
ATOM 816 O O . GLU A 1 100 ? 4.308 4.410 2.859 1.00 98.56 100 GLU A O 1
ATOM 821 N N . ALA A 1 101 ? 2.561 3.097 3.306 1.00 98.38 101 ALA A N 1
ATOM 822 C CA . ALA A 1 101 ? 2.940 2.088 2.316 1.00 98.38 101 ALA A CA 1
ATOM 823 C C . ALA A 1 101 ? 2.775 2.556 0.861 1.00 98.38 101 ALA A C 1
ATOM 825 O O . ALA A 1 101 ? 3.500 2.078 -0.004 1.00 98.38 101 ALA A O 1
ATOM 826 N N . LEU A 1 102 ? 1.800 3.425 0.574 1.00 98.44 102 LEU A N 1
ATOM 827 C CA . LEU A 1 102 ? 1.629 4.015 -0.755 1.00 98.44 102 LEU A CA 1
ATOM 828 C C . LEU A 1 102 ? 2.755 5.001 -1.055 1.00 98.44 102 LEU A C 1
ATOM 830 O O . LEU A 1 102 ? 3.346 4.888 -2.118 1.00 98.44 102 LEU A O 1
ATOM 834 N N . GLU A 1 103 ? 3.076 5.887 -0.111 1.00 98.50 103 GLU A N 1
ATOM 835 C CA . GLU A 1 103 ? 4.163 6.866 -0.240 1.00 98.50 103 GLU A CA 1
ATOM 836 C C . GLU A 1 103 ? 5.491 6.162 -0.561 1.00 98.50 103 GLU A C 1
ATOM 838 O O . GLU A 1 103 ? 6.124 6.478 -1.561 1.00 98.50 103 GLU A O 1
ATOM 843 N N . GLY A 1 104 ? 5.850 5.113 0.189 1.00 98.38 104 GLY A N 1
ATOM 844 C CA . GLY A 1 104 ? 7.080 4.361 -0.091 1.00 98.38 104 GLY A CA 1
ATOM 845 C C . GLY A 1 104 ? 7.091 3.626 -1.440 1.00 98.38 104 GLY A C 1
ATOM 846 O O . GLY A 1 104 ? 8.154 3.429 -2.016 1.00 98.38 104 GLY A O 1
ATOM 847 N N . LEU A 1 105 ? 5.929 3.217 -1.967 1.00 98.25 105 LEU A N 1
ATOM 848 C CA . LEU A 1 105 ? 5.849 2.617 -3.307 1.00 98.25 105 LEU A CA 1
ATOM 849 C C . LEU A 1 105 ? 5.884 3.659 -4.424 1.00 98.25 105 LEU A C 1
ATOM 851 O O . LEU A 1 105 ? 6.293 3.328 -5.529 1.00 98.25 105 LEU A O 1
ATOM 855 N N . GLU A 1 106 ? 5.382 4.865 -4.171 1.00 98.12 106 GLU A N 1
ATOM 856 C CA . GLU A 1 106 ? 5.466 5.981 -5.114 1.00 98.12 106 GLU A CA 1
ATOM 857 C C . GLU A 1 106 ? 6.926 6.430 -5.253 1.00 98.12 106 GLU A C 1
ATOM 859 O O . GLU A 1 106 ? 7.394 6.560 -6.378 1.00 98.12 106 GLU A O 1
ATOM 864 N N . GLU A 1 107 ? 7.670 6.514 -4.146 1.00 98.25 107 GLU A N 1
ATOM 865 C CA . GLU A 1 107 ? 9.127 6.725 -4.159 1.00 98.25 107 GLU A CA 1
ATOM 866 C C . GLU A 1 107 ? 9.862 5.595 -4.913 1.00 98.25 107 GLU A C 1
ATOM 868 O O . GLU A 1 107 ? 10.629 5.874 -5.829 1.00 98.25 107 GLU A O 1
ATOM 873 N N . GLU A 1 108 ? 9.573 4.317 -4.611 1.00 97.81 108 GLU A N 1
ATOM 874 C CA . GLU A 1 108 ? 10.162 3.159 -5.323 1.00 97.81 108 GLU A CA 1
ATOM 875 C C . GLU A 1 108 ? 9.855 3.193 -6.831 1.00 97.81 108 GLU A C 1
ATOM 877 O O . GLU A 1 108 ? 10.678 2.793 -7.651 1.00 97.81 108 GLU A O 1
ATOM 882 N N . LEU A 1 109 ? 8.657 3.644 -7.215 1.00 97.06 109 LEU A N 1
ATOM 883 C CA . LEU A 1 109 ? 8.266 3.750 -8.616 1.00 97.06 109 LEU A CA 1
ATOM 884 C C . LEU A 1 109 ? 9.047 4.850 -9.335 1.00 97.06 109 LEU A C 1
ATOM 886 O O . LEU A 1 109 ? 9.523 4.603 -10.439 1.00 97.06 109 LEU A O 1
ATOM 890 N N . GLU A 1 110 ? 9.162 6.030 -8.724 1.00 97.19 110 GLU A N 1
ATOM 891 C CA . GLU A 1 110 ? 9.921 7.151 -9.283 1.00 97.19 110 GLU A CA 1
ATOM 892 C C . GLU A 1 110 ? 11.389 6.754 -9.503 1.00 97.19 110 GLU A C 1
ATOM 894 O O . GLU A 1 110 ? 11.909 6.951 -10.599 1.00 97.19 110 GLU A O 1
ATOM 899 N N . GLU A 1 111 ? 12.022 6.100 -8.523 1.00 97.19 111 GLU A N 1
ATOM 900 C CA . GLU A 1 1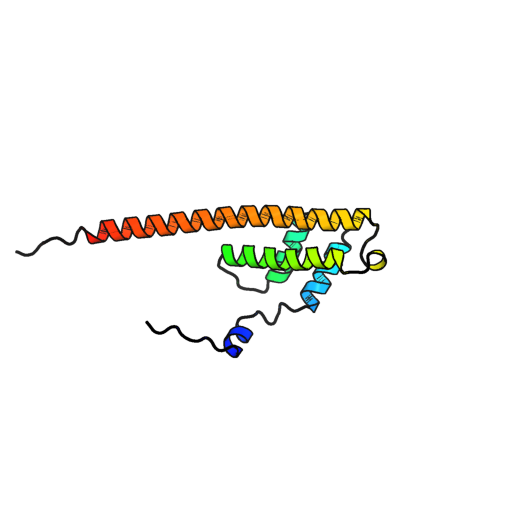11 ? 13.401 5.603 -8.645 1.00 97.19 111 GLU A CA 1
ATOM 901 C C . GLU A 1 111 ? 13.563 4.609 -9.812 1.00 97.19 111 GLU A C 1
ATOM 903 O O . GLU A 1 111 ? 14.474 4.747 -10.626 1.00 97.19 111 GLU A O 1
ATOM 908 N N . LEU A 1 112 ? 12.654 3.635 -9.943 1.00 95.38 112 LEU A N 1
ATOM 909 C CA . LEU A 1 112 ? 12.702 2.645 -11.028 1.00 95.38 112 LEU A CA 1
ATOM 910 C C . LEU A 1 112 ? 12.457 3.259 -12.414 1.00 95.38 112 LEU A C 1
ATOM 912 O O . LEU A 1 112 ? 13.019 2.789 -13.403 1.00 95.38 112 LEU A O 1
ATOM 916 N N . GLU A 1 113 ? 11.581 4.260 -12.508 1.00 92.88 113 GLU A N 1
ATOM 917 C CA . GLU A 1 113 ? 11.316 4.974 -13.760 1.00 92.88 113 GLU A CA 1
ATOM 918 C C . GLU A 1 113 ? 12.519 5.831 -14.180 1.00 92.88 113 GLU A C 1
ATOM 920 O O . GLU A 1 113 ? 12.839 5.877 -15.370 1.00 92.88 113 GLU A O 1
ATOM 925 N N . GLU A 1 114 ? 13.212 6.462 -13.228 1.00 93.25 114 GLU A N 1
ATOM 926 C CA . GLU A 1 114 ? 14.461 7.186 -13.487 1.00 93.25 114 GLU A CA 1
ATOM 927 C C . GLU A 1 114 ? 15.582 6.240 -13.944 1.00 93.25 114 GLU A C 1
ATOM 929 O O . GLU A 1 114 ? 16.219 6.510 -14.961 1.00 93.25 114 GLU A O 1
ATOM 934 N N . GLU A 1 115 ? 15.799 5.115 -13.254 1.00 92.38 115 GLU A N 1
ATOM 935 C CA . GLU A 1 115 ? 16.807 4.112 -13.639 1.00 92.38 115 GLU A CA 1
ATOM 936 C C . GLU A 1 115 ? 16.571 3.576 -15.057 1.00 92.38 115 GLU A C 1
ATOM 938 O O . GLU A 1 115 ? 17.493 3.558 -15.872 1.00 92.38 115 GLU A O 1
ATOM 943 N N . ALA A 1 116 ? 15.328 3.209 -15.383 1.00 89.50 116 ALA A N 1
ATOM 944 C CA . ALA A 1 116 ? 14.977 2.716 -16.714 1.00 89.50 116 ALA A CA 1
ATOM 945 C C . ALA A 1 116 ? 15.206 3.768 -17.813 1.00 89.50 116 ALA A C 1
ATOM 947 O O . ALA A 1 116 ? 15.602 3.420 -18.923 1.00 89.50 116 ALA A O 1
ATOM 948 N N . PHE A 1 117 ? 14.979 5.051 -17.514 1.00 88.06 117 PHE A N 1
ATOM 949 C CA . PHE A 1 117 ? 15.235 6.137 -18.458 1.00 88.06 117 PHE A CA 1
ATOM 950 C C . PHE A 1 117 ? 16.732 6.294 -18.765 1.00 88.06 117 PHE A C 1
ATOM 952 O O . PHE A 1 117 ? 17.098 6.449 -19.928 1.00 88.06 117 PHE A O 1
ATOM 959 N N . PHE A 1 118 ? 17.598 6.219 -17.749 1.00 86.88 118 PHE A N 1
ATOM 960 C CA . PHE A 1 118 ? 19.048 6.290 -17.957 1.00 86.88 118 PHE A CA 1
ATOM 961 C C . PHE A 1 118 ? 19.591 5.085 -18.734 1.00 86.88 118 PHE A C 1
ATOM 963 O O . PHE A 1 118 ? 20.440 5.269 -19.601 1.00 86.88 118 PHE A O 1
ATOM 970 N N . GLU A 1 119 ? 19.090 3.874 -18.467 1.00 82.75 119 GLU A N 1
ATOM 971 C CA . GLU A 1 119 ? 19.472 2.678 -19.233 1.00 82.75 119 GLU A CA 1
ATOM 972 C C . GLU A 1 119 ? 19.100 2.812 -20.721 1.00 82.75 119 GLU A C 1
ATOM 974 O O . GLU A 1 119 ? 19.908 2.480 -21.587 1.00 82.75 119 GLU A O 1
ATOM 979 N N . GLU A 1 120 ? 17.914 3.348 -21.035 1.00 76.38 120 GLU A N 1
ATOM 980 C CA . GLU A 1 120 ? 17.500 3.603 -22.423 1.00 76.38 120 GLU A CA 1
ATOM 981 C C . GLU A 1 120 ? 18.383 4.666 -23.113 1.00 76.38 120 GLU A C 1
ATOM 983 O O . GLU A 1 120 ? 18.747 4.487 -24.276 1.00 76.38 120 GLU A O 1
ATOM 988 N N . GLU A 1 121 ? 18.772 5.746 -22.419 1.00 75.56 121 GLU A N 1
ATOM 989 C CA . GLU A 1 121 ? 19.682 6.764 -22.979 1.00 75.56 121 GLU A CA 1
ATOM 990 C C . GLU A 1 121 ? 21.100 6.214 -23.233 1.00 75.56 121 GLU A C 1
ATOM 992 O O . GLU A 1 121 ? 21.689 6.510 -24.276 1.00 75.56 121 GLU A O 1
ATOM 997 N N . GLU A 1 122 ? 21.649 5.391 -22.330 1.00 71.19 122 GLU A N 1
ATOM 998 C CA . GLU A 1 122 ? 22.968 4.761 -22.517 1.00 71.19 122 GLU A CA 1
ATOM 999 C C . GLU A 1 122 ? 22.977 3.778 -23.703 1.00 71.19 122 GLU A C 1
ATOM 1001 O O . GLU A 1 122 ? 23.921 3.785 -24.500 1.00 71.19 122 GLU A O 1
ATOM 1006 N N . GLU A 1 123 ? 21.923 2.970 -23.873 1.00 70.94 123 GLU A N 1
ATOM 1007 C CA . GLU A 1 123 ? 21.790 2.070 -25.029 1.00 70.94 123 GLU A CA 1
ATOM 1008 C C . GLU A 1 123 ? 21.730 2.843 -26.362 1.00 70.94 123 GLU A C 1
ATOM 1010 O O . GLU A 1 123 ? 22.344 2.423 -27.350 1.00 70.94 123 GLU A O 1
ATOM 1015 N N . GLU A 1 124 ? 21.038 3.989 -26.403 1.00 65.19 124 GLU A N 1
ATOM 1016 C CA . GLU A 1 124 ? 20.988 4.849 -27.593 1.00 65.19 124 GLU A CA 1
ATOM 1017 C C . GLU A 1 124 ? 22.354 5.490 -27.908 1.00 65.19 124 GLU A C 1
ATOM 1019 O O . GLU A 1 124 ? 22.741 5.557 -29.080 1.00 65.19 124 GLU A O 1
ATOM 1024 N N . GLU A 1 125 ? 23.118 5.926 -26.900 1.00 63.59 125 GLU A N 1
ATOM 1025 C CA . GLU A 1 125 ? 24.473 6.464 -27.104 1.00 63.59 125 GLU A CA 1
ATOM 1026 C C . GLU A 1 125 ? 25.460 5.394 -27.615 1.00 63.59 125 GLU A C 1
ATOM 1028 O O . GLU A 1 125 ? 26.235 5.671 -28.540 1.00 63.59 125 GLU A O 1
ATOM 1033 N N . GLU A 1 126 ? 25.409 4.163 -27.091 1.00 58.91 126 GLU A N 1
ATOM 1034 C CA . GLU A 1 126 ? 26.241 3.050 -27.577 1.00 58.91 126 GLU A CA 1
ATOM 1035 C C . GLU A 1 126 ? 25.883 2.623 -29.015 1.00 58.91 126 GLU A C 1
ATOM 1037 O O . GLU A 1 126 ? 26.777 2.312 -29.814 1.00 58.91 126 GLU A O 1
ATOM 1042 N N . GLU A 1 127 ? 24.597 2.631 -29.395 1.00 57.81 127 GLU A N 1
ATOM 1043 C CA . GLU A 1 127 ? 24.174 2.311 -30.768 1.00 57.81 127 GLU A CA 1
ATOM 1044 C C . GLU A 1 127 ? 24.663 3.371 -31.777 1.00 57.81 127 GLU A C 1
ATOM 1046 O O . GLU A 1 127 ? 25.041 3.034 -32.908 1.00 57.81 127 GLU A O 1
ATOM 1051 N N . ILE A 1 128 ? 24.729 4.643 -31.369 1.00 58.69 128 ILE A N 1
ATOM 1052 C CA . ILE A 1 128 ? 25.242 5.742 -32.200 1.00 58.69 128 ILE A CA 1
ATOM 1053 C C . ILE A 1 128 ? 26.763 5.624 -32.416 1.00 58.69 128 ILE A C 1
ATOM 1055 O O . ILE A 1 128 ? 27.221 5.810 -33.548 1.00 58.69 128 ILE A O 1
ATOM 1059 N N . ASP A 1 129 ? 27.544 5.267 -31.390 1.00 57.19 129 ASP A N 1
ATOM 1060 C CA . ASP A 1 129 ? 29.013 5.141 -31.494 1.00 57.19 129 ASP A CA 1
ATOM 1061 C C . ASP A 1 129 ? 29.444 3.942 -32.371 1.00 57.19 129 ASP A C 1
ATOM 1063 O O . ASP A 1 129 ? 30.419 4.008 -33.126 1.00 57.19 129 ASP A O 1
ATOM 1067 N N . LEU A 1 130 ? 28.667 2.852 -32.380 1.00 57.94 130 LEU A N 1
ATOM 1068 C CA . LEU A 1 130 ? 28.920 1.691 -33.249 1.00 57.94 130 LEU A CA 1
ATOM 1069 C C . LEU A 1 130 ? 28.522 1.919 -34.720 1.00 57.94 130 LEU A C 1
ATOM 1071 O O . LEU A 1 130 ? 29.034 1.230 -35.611 1.00 57.94 130 LEU A O 1
ATOM 1075 N N . GLY A 1 131 ? 27.633 2.876 -34.995 1.00 53.72 131 GLY A N 1
ATOM 1076 C CA . GLY A 1 131 ? 27.198 3.230 -36.350 1.00 53.72 131 GLY A CA 1
ATOM 1077 C C . GLY A 1 131 ? 28.247 3.999 -37.163 1.00 53.72 131 GLY A C 1
ATOM 1078 O O . GLY A 1 131 ? 28.281 3.871 -38.393 1.00 53.72 131 GLY A O 1
ATOM 1079 N N . ASP A 1 132 ? 29.136 4.743 -36.496 1.00 53.47 132 ASP A N 1
ATOM 1080 C CA . ASP A 1 132 ? 30.109 5.640 -37.144 1.00 53.47 132 ASP A CA 1
ATOM 1081 C C . ASP A 1 132 ? 31.450 4.950 -37.494 1.00 53.47 132 ASP A C 1
ATOM 1083 O O . ASP A 1 132 ? 32.292 5.504 -38.202 1.00 53.47 132 ASP A O 1
ATOM 1087 N N . PHE A 1 133 ? 31.642 3.684 -37.093 1.00 52.34 133 PHE A N 1
ATOM 1088 C CA . PHE A 1 133 ? 32.855 2.896 -37.381 1.00 52.34 133 PHE A CA 1
ATOM 1089 C C . PHE A 1 133 ? 32.789 2.036 -38.662 1.00 52.34 133 PHE A C 1
ATOM 1091 O O . PHE A 1 133 ? 33.615 1.140 -38.854 1.00 52.34 133 PHE A O 1
ATOM 1098 N N . SER A 1 134 ? 31.837 2.299 -39.568 1.00 54.88 134 SER A N 1
ATOM 1099 C CA . SER A 1 134 ? 31.701 1.579 -40.853 1.00 54.88 134 SER A CA 1
ATOM 1100 C C . SER A 1 134 ? 32.176 2.352 -42.096 1.00 54.88 134 SER A C 1
ATOM 1102 O O . SER A 1 134 ? 31.872 1.954 -43.221 1.00 54.88 134 SER A O 1
ATOM 1104 N N . LEU A 1 135 ? 32.965 3.419 -41.928 1.00 48.62 135 LEU A N 1
ATOM 1105 C CA . LEU A 1 135 ? 33.585 4.132 -43.049 1.00 48.62 135 LEU A CA 1
ATOM 1106 C C . LEU A 1 135 ? 34.813 3.383 -43.599 1.00 48.62 135 LEU A C 1
ATOM 1108 O O . LEU A 1 135 ? 35.899 3.402 -43.024 1.00 48.62 135 LEU A O 1
ATOM 1112 N N . ASP A 1 136 ? 34.593 2.766 -44.760 1.00 54.66 136 ASP A N 1
ATOM 1113 C CA . ASP A 1 136 ? 35.551 2.515 -45.839 1.00 54.66 136 ASP A CA 1
ATOM 1114 C C . ASP A 1 136 ? 36.830 1.733 -45.489 1.00 54.66 136 ASP A C 1
ATOM 1116 O O . ASP A 1 136 ? 37.937 2.267 -45.412 1.00 54.66 136 ASP A O 1
ATOM 1120 N N . LEU A 1 137 ? 36.694 0.406 -45.436 1.00 50.69 137 LEU A N 1
ATOM 1121 C CA . LEU A 1 137 ? 37.778 -0.530 -45.765 1.00 50.69 137 LEU A CA 1
ATOM 1122 C C . LEU A 1 137 ? 37.491 -1.199 -47.120 1.00 50.69 137 LEU A C 1
ATOM 1124 O O . LEU A 1 137 ? 37.506 -2.421 -47.244 1.00 50.69 137 LEU A O 1
ATOM 1128 N N . ASP A 1 138 ? 37.223 -0.381 -48.141 1.00 53.22 138 ASP A N 1
ATOM 1129 C CA . ASP A 1 138 ? 37.294 -0.800 -49.541 1.00 53.22 138 ASP A CA 1
ATOM 1130 C C . ASP A 1 138 ? 38.618 -0.309 -50.165 1.00 53.22 138 ASP A C 1
ATOM 1132 O O . ASP A 1 138 ? 38.800 0.884 -50.408 1.00 53.22 138 ASP A O 1
ATOM 1136 N N . LEU A 1 139 ? 39.469 -1.304 -50.477 1.00 41.41 139 LEU A N 1
ATOM 1137 C CA . LEU A 1 139 ? 40.582 -1.358 -51.454 1.00 41.41 139 LEU A CA 1
ATOM 1138 C C . LEU A 1 139 ? 41.974 -0.816 -51.071 1.00 41.41 139 LEU A C 1
ATOM 1140 O O . LEU A 1 139 ? 42.238 0.400 -51.173 1.00 41.41 139 LEU A O 1
#

Radius of gyration: 22.22 Å; chains: 1; bounding box: 60×23×69 Å

pLDDT: mean 83.62, std 17.15, range [41.41, 98.56]